Protein AF-A0A7S2J1A1-F1 (afdb_monomer_lite)

Structure (mmCIF, N/CA/C/O backbone):
data_AF-A0A7S2J1A1-F1
#
_entry.id   AF-A0A7S2J1A1-F1
#
loop_
_atom_site.group_PDB
_atom_site.id
_atom_site.type_symbol
_atom_site.label_atom_id
_atom_site.label_alt_id
_atom_site.label_comp_id
_atom_site.label_asym_id
_atom_site.label_entity_id
_atom_site.label_seq_id
_atom_site.pdbx_PDB_ins_code
_atom_site.Cartn_x
_atom_site.Cartn_y
_atom_site.Cartn_z
_atom_site.occupancy
_atom_site.B_iso_or_equiv
_atom_site.auth_seq_id
_atom_site.auth_comp_id
_atom_site.auth_asym_id
_atom_site.auth_atom_id
_atom_site.pdbx_PDB_model_num
ATOM 1 N N . PHE A 1 1 ? 12.441 9.274 11.471 1.00 50.34 1 PHE A N 1
ATOM 2 C CA . PHE A 1 1 ? 13.868 8.907 11.336 1.00 50.34 1 PHE A CA 1
ATOM 3 C C . PHE A 1 1 ? 14.159 7.961 10.163 1.00 50.34 1 PHE A C 1
ATOM 5 O O . PHE A 1 1 ? 15.242 8.060 9.610 1.00 50.34 1 PHE A O 1
ATOM 12 N N . GLY A 1 2 ? 13.227 7.098 9.727 1.00 68.19 2 GLY A N 1
ATOM 13 C CA . GLY A 1 2 ? 13.483 6.157 8.619 1.00 68.19 2 GLY A CA 1
ATOM 14 C C . GLY A 1 2 ? 13.685 6.794 7.234 1.00 68.19 2 GLY A C 1
ATOM 15 O O . GLY A 1 2 ? 14.598 6.401 6.520 1.00 68.19 2 GLY A O 1
ATOM 16 N N . PHE A 1 3 ? 12.893 7.811 6.869 1.00 75.00 3 PHE A N 1
ATOM 17 C CA . PHE A 1 3 ? 12.891 8.367 5.505 1.00 75.00 3 PHE A CA 1
ATOM 18 C C . PHE A 1 3 ? 14.236 8.987 5.084 1.00 75.00 3 PHE A C 1
ATOM 20 O O . PHE A 1 3 ? 14.755 8.650 4.027 1.00 75.00 3 PHE A O 1
ATOM 27 N N . LEU A 1 4 ? 14.851 9.826 5.930 1.00 82.56 4 LEU A N 1
ATOM 28 C CA . LEU A 1 4 ? 16.133 10.472 5.606 1.00 82.56 4 LEU A CA 1
ATOM 29 C C . LEU A 1 4 ? 17.314 9.493 5.497 1.00 82.56 4 LEU A C 1
ATOM 31 O O . LEU A 1 4 ? 18.283 9.811 4.818 1.00 82.56 4 LEU A O 1
ATOM 35 N N . GLY A 1 5 ? 17.257 8.338 6.169 1.00 79.88 5 GLY A N 1
ATOM 36 C CA . GLY A 1 5 ? 18.316 7.325 6.108 1.00 79.88 5 GLY A CA 1
ATOM 37 C C . GLY A 1 5 ? 18.132 6.338 4.957 1.00 79.88 5 GLY A C 1
ATOM 38 O O . GLY A 1 5 ? 19.095 5.977 4.287 1.00 79.88 5 GLY A O 1
ATOM 39 N N . LEU A 1 6 ? 16.887 5.932 4.693 1.00 79.88 6 LEU A N 1
ATOM 40 C CA . LEU A 1 6 ? 16.565 4.977 3.632 1.00 79.88 6 LEU A CA 1
ATOM 41 C C . LEU A 1 6 ? 16.615 5.607 2.243 1.00 79.88 6 LEU A C 1
ATOM 43 O O . LEU A 1 6 ? 16.994 4.932 1.297 1.00 79.88 6 LEU A O 1
ATOM 47 N N . PHE A 1 7 ? 16.288 6.893 2.110 1.00 82.44 7 PHE A N 1
ATOM 48 C CA . PHE A 1 7 ? 16.271 7.577 0.818 1.00 82.44 7 PHE A CA 1
ATOM 49 C C . PHE A 1 7 ? 17.643 7.627 0.107 1.00 82.44 7 PHE A C 1
ATOM 51 O O . PHE A 1 7 ? 17.723 7.204 -1.046 1.00 82.44 7 PHE A O 1
ATOM 58 N N . PRO A 1 8 ? 18.749 8.059 0.748 1.00 83.44 8 PRO A N 1
ATOM 59 C CA . PRO A 1 8 ? 20.068 8.022 0.113 1.00 83.44 8 PRO A CA 1
ATOM 60 C C . PRO A 1 8 ? 20.566 6.590 -0.136 1.00 83.44 8 PRO A C 1
ATOM 62 O O . PRO A 1 8 ? 21.218 6.348 -1.149 1.00 83.44 8 PRO A O 1
ATOM 65 N N . LEU A 1 9 ? 20.227 5.632 0.736 1.00 81.75 9 LEU A N 1
ATOM 66 C CA . LEU A 1 9 ? 20.563 4.217 0.543 1.00 81.75 9 LEU A CA 1
ATOM 67 C C . LEU A 1 9 ? 19.814 3.620 -0.662 1.00 81.75 9 LEU A C 1
ATOM 69 O O . LEU A 1 9 ? 20.406 2.896 -1.460 1.00 81.75 9 LEU A O 1
ATOM 73 N N . ALA A 1 10 ? 18.535 3.966 -0.821 1.00 80.44 10 ALA A N 1
ATOM 74 C CA . ALA A 1 10 ? 17.702 3.550 -1.944 1.00 80.44 10 ALA A CA 1
ATOM 75 C C . ALA A 1 10 ? 18.237 4.111 -3.265 1.00 80.44 10 ALA A C 1
ATOM 77 O O . ALA A 1 10 ? 18.390 3.361 -4.223 1.00 80.44 10 ALA A O 1
ATOM 78 N N . ILE A 1 11 ? 18.631 5.390 -3.304 1.00 82.88 11 ILE A N 1
ATOM 79 C CA . ILE A 1 11 ? 19.266 5.978 -4.493 1.00 82.88 11 ILE A CA 1
ATOM 80 C C . ILE A 1 11 ? 20.596 5.281 -4.799 1.00 82.88 11 ILE A C 1
ATOM 82 O O . ILE A 1 11 ? 20.847 4.933 -5.948 1.00 82.88 11 ILE A O 1
ATOM 86 N N . ALA A 1 12 ? 21.442 5.041 -3.795 1.00 84.88 12 ALA A N 1
ATOM 87 C CA . ALA A 1 12 ? 22.733 4.390 -4.009 1.00 84.88 12 ALA A CA 1
ATOM 88 C C . ALA A 1 12 ? 22.595 2.947 -4.530 1.00 84.88 12 ALA A C 1
ATOM 90 O O . ALA A 1 12 ? 23.400 2.518 -5.354 1.00 84.88 12 ALA A O 1
ATOM 91 N N . SER A 1 13 ? 21.578 2.213 -4.070 1.00 78.62 13 SER A N 1
ATOM 92 C CA . SER A 1 13 ? 21.387 0.801 -4.411 1.00 78.62 13 SER A CA 1
ATOM 93 C C . SER A 1 13 ? 20.580 0.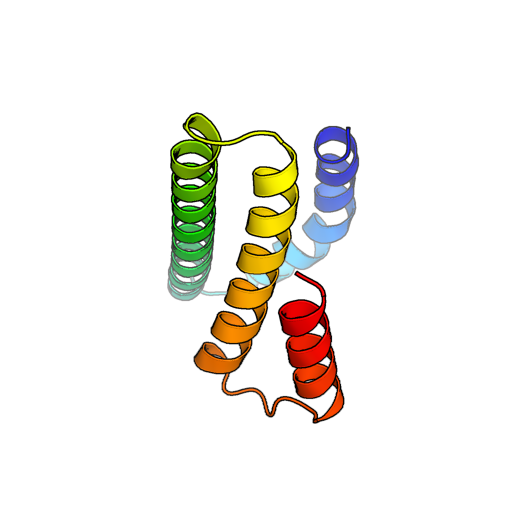598 -5.701 1.00 78.62 13 SER A C 1
ATOM 95 O O . SER A 1 13 ? 20.918 -0.255 -6.520 1.00 78.62 13 SER A O 1
ATOM 97 N N . GLU A 1 14 ? 19.539 1.404 -5.935 1.00 77.31 14 GLU A N 1
ATOM 98 C CA . GLU A 1 14 ? 18.620 1.215 -7.065 1.00 77.31 14 GLU A CA 1
ATOM 99 C C . GLU A 1 14 ? 18.947 2.066 -8.300 1.00 77.31 14 GLU A C 1
ATOM 101 O O . GLU A 1 14 ? 18.470 1.746 -9.388 1.00 77.31 14 GLU A O 1
ATOM 106 N N . ALA A 1 15 ? 19.813 3.087 -8.210 1.00 75.56 15 ALA A N 1
ATOM 107 C CA . ALA A 1 15 ? 20.147 3.930 -9.369 1.00 75.56 15 ALA A CA 1
ATOM 108 C C . ALA A 1 15 ? 20.822 3.166 -10.524 1.00 75.56 15 ALA A C 1
ATOM 110 O O . ALA A 1 15 ? 20.620 3.508 -11.691 1.00 75.56 15 ALA A O 1
ATOM 111 N N . GLY A 1 16 ? 21.614 2.131 -10.225 1.00 78.12 16 GLY A N 1
ATOM 112 C CA . GLY A 1 16 ? 22.268 1.297 -11.240 1.00 78.12 16 GLY A CA 1
ATOM 113 C C . GLY A 1 16 ? 21.266 0.485 -12.075 1.00 78.12 16 GLY A C 1
ATOM 114 O O . GLY A 1 16 ? 21.231 0.643 -13.299 1.00 78.12 16 GLY A O 1
ATOM 115 N N . PRO A 1 17 ? 20.426 -0.355 -11.439 1.00 76.19 17 PRO A N 1
ATOM 116 C CA . PRO A 1 17 ? 19.339 -1.062 -12.111 1.00 76.19 17 PRO A CA 1
ATOM 117 C C . PRO A 1 17 ? 18.369 -0.111 -12.820 1.00 76.19 17 PRO A C 1
ATOM 119 O O . PRO A 1 17 ? 18.052 -0.331 -13.987 1.00 76.19 17 PRO A O 1
ATOM 122 N N . LEU A 1 18 ? 17.954 0.978 -12.161 1.00 71.06 18 LEU A N 1
ATOM 123 C CA . LEU A 1 18 ? 16.959 1.922 -12.677 1.00 71.06 18 LEU A CA 1
ATOM 124 C C . LEU A 1 18 ? 17.401 2.590 -13.983 1.00 71.06 18 LEU A C 1
ATOM 126 O O . LEU A 1 18 ? 16.594 2.751 -14.896 1.00 71.06 18 LEU A O 1
ATOM 130 N N . ARG A 1 19 ? 18.690 2.922 -14.115 1.00 71.94 19 ARG A N 1
ATOM 131 C CA . ARG A 1 19 ? 19.238 3.502 -15.349 1.00 71.94 19 ARG A CA 1
ATOM 132 C C . ARG A 1 19 ? 19.199 2.525 -16.525 1.00 71.94 19 ARG A C 1
ATOM 134 O O . ARG A 1 19 ? 18.880 2.932 -17.636 1.00 71.94 19 ARG A O 1
ATOM 141 N N . ARG A 1 20 ? 19.438 1.236 -16.269 1.00 75.94 20 ARG A N 1
ATOM 142 C CA . ARG A 1 20 ? 19.281 0.171 -17.273 1.00 75.94 20 ARG A CA 1
ATOM 143 C C . ARG A 1 20 ? 17.818 -0.058 -17.650 1.00 75.94 20 ARG A C 1
ATOM 145 O O . ARG A 1 20 ? 17.536 -0.289 -18.820 1.00 75.94 20 ARG A O 1
ATOM 152 N N . TYR A 1 21 ? 16.895 0.031 -16.692 1.00 71.00 21 TYR A N 1
ATOM 153 C CA . TYR A 1 21 ? 15.460 -0.060 -16.975 1.00 71.00 21 TYR A CA 1
ATOM 154 C C . TYR A 1 21 ? 14.952 1.140 -17.785 1.00 71.00 21 TYR A C 1
ATOM 156 O O . TYR A 1 21 ? 14.166 0.938 -18.705 1.00 71.00 21 TYR A O 1
ATOM 164 N N . LEU A 1 22 ? 15.440 2.357 -17.517 1.00 71.62 22 LEU A N 1
ATOM 165 C CA . LEU A 1 22 ? 15.095 3.550 -18.301 1.00 71.62 22 LEU A CA 1
ATOM 166 C C . LEU A 1 22 ? 15.655 3.520 -19.733 1.00 71.62 22 LEU A C 1
ATOM 168 O O . LEU A 1 22 ? 14.998 4.011 -20.641 1.00 71.62 22 LEU A O 1
ATOM 172 N N . GLU A 1 23 ? 16.846 2.952 -19.952 1.00 75.50 23 GLU A N 1
ATOM 173 C CA . GLU A 1 23 ? 17.442 2.833 -21.296 1.00 75.50 23 GLU A CA 1
ATOM 174 C C . GLU A 1 23 ? 16.758 1.766 -22.168 1.00 75.50 23 GLU A C 1
ATOM 176 O O . GLU A 1 23 ? 16.796 1.861 -23.393 1.00 75.50 23 GLU A O 1
ATOM 181 N N . MET A 1 24 ? 16.125 0.758 -21.558 1.00 69.12 24 MET A N 1
ATOM 182 C CA . MET A 1 24 ? 15.470 -0.347 -22.271 1.00 69.12 24 MET A CA 1
ATOM 183 C C . MET A 1 24 ? 13.962 -0.149 -22.502 1.00 69.12 24 MET A C 1
ATOM 185 O O . MET A 1 24 ? 13.363 -0.956 -23.212 1.00 69.12 24 MET A O 1
ATOM 189 N N . ARG A 1 25 ? 13.326 0.879 -21.920 1.00 69.38 25 ARG A N 1
ATOM 190 C CA . ARG A 1 25 ? 11.858 1.032 -21.926 1.00 69.38 25 ARG A CA 1
ATOM 191 C C . ARG A 1 25 ? 11.395 2.269 -22.704 1.00 69.38 25 ARG A C 1
ATOM 193 O O . ARG A 1 25 ? 11.927 3.360 -22.530 1.00 69.38 25 ARG A O 1
ATOM 200 N N . SER A 1 26 ? 10.375 2.096 -23.546 1.00 69.88 26 SER A N 1
ATOM 201 C CA . SER A 1 26 ? 9.702 3.177 -24.280 1.00 69.88 26 SER A CA 1
ATOM 202 C C . SER A 1 26 ? 8.879 4.072 -23.341 1.00 69.88 26 SER A C 1
ATOM 204 O O . SER A 1 26 ? 8.361 3.605 -22.327 1.00 69.88 26 SER A O 1
ATOM 206 N N . GLY A 1 27 ? 8.750 5.360 -23.682 1.00 71.06 27 GLY A N 1
ATOM 207 C CA . GLY A 1 27 ? 8.150 6.384 -22.813 1.00 71.06 27 GLY A CA 1
ATOM 208 C C . GLY A 1 27 ? 6.715 6.104 -22.346 1.00 71.06 27 GLY A C 1
ATOM 209 O O . GLY A 1 27 ? 6.373 6.493 -21.232 1.00 71.06 27 GLY A O 1
ATOM 210 N N . ASP A 1 28 ? 5.904 5.394 -23.135 1.00 74.62 28 ASP A N 1
ATOM 211 C CA . ASP A 1 28 ? 4.504 5.094 -22.801 1.00 74.62 28 ASP A CA 1
ATOM 212 C C . ASP A 1 28 ? 4.345 4.237 -21.535 1.00 74.62 28 ASP A C 1
ATOM 214 O O . ASP A 1 28 ? 3.514 4.538 -20.679 1.00 74.62 28 ASP A O 1
ATOM 218 N N . GLU A 1 29 ? 5.191 3.224 -21.333 1.00 74.31 29 GLU A N 1
ATOM 219 C CA . GLU A 1 29 ? 5.081 2.360 -20.147 1.00 74.31 29 GLU A CA 1
ATOM 220 C C . GLU A 1 29 ? 5.588 3.045 -18.873 1.00 74.31 29 GLU A C 1
ATOM 222 O O . GLU A 1 29 ? 5.147 2.723 -17.770 1.00 74.31 29 GLU A O 1
ATOM 227 N N . LEU A 1 30 ? 6.471 4.041 -19.004 1.00 77.19 30 LEU A N 1
ATOM 228 C CA . LEU A 1 30 ? 6.900 4.858 -17.869 1.00 77.19 30 LEU A CA 1
ATOM 229 C C . LEU A 1 30 ? 5.754 5.746 -17.363 1.00 77.19 30 LEU A C 1
ATOM 231 O O . LEU A 1 30 ? 5.607 5.944 -16.155 1.00 77.19 30 LEU A O 1
ATOM 235 N N . VAL A 1 31 ? 4.930 6.257 -18.284 1.00 81.38 31 VAL A N 1
ATOM 236 C CA . VAL A 1 31 ? 3.732 7.040 -17.955 1.00 81.38 31 VAL A CA 1
ATOM 237 C C . VAL A 1 31 ? 2.690 6.159 -17.273 1.00 81.38 31 VAL A C 1
ATOM 239 O O . VAL A 1 31 ? 2.101 6.582 -16.280 1.00 81.38 31 VA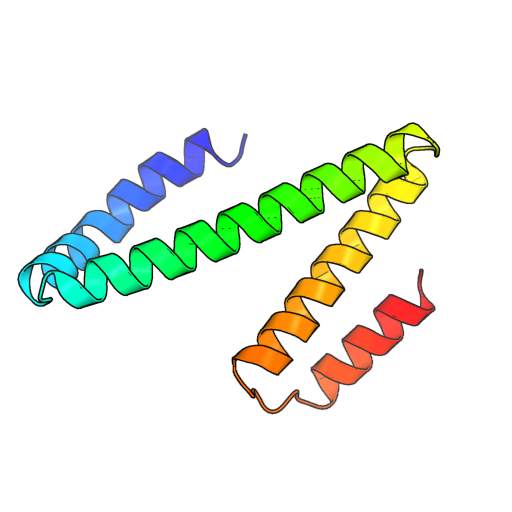L A O 1
ATOM 242 N N . GLU A 1 32 ? 2.502 4.926 -17.745 1.00 81.31 32 GLU A N 1
ATOM 243 C CA . GLU A 1 32 ? 1.565 3.977 -17.140 1.00 81.31 32 GLU A CA 1
ATOM 244 C C . GLU A 1 32 ? 1.963 3.612 -15.700 1.00 81.31 32 GLU A C 1
ATOM 246 O O . GLU A 1 32 ? 1.159 3.760 -14.776 1.00 81.31 32 GLU A O 1
ATOM 251 N N . VAL A 1 33 ? 3.229 3.238 -15.477 1.00 82.06 33 VAL A N 1
ATOM 252 C CA . VAL A 1 33 ? 3.745 2.934 -14.130 1.00 82.06 33 VAL A CA 1
ATOM 253 C C . VAL A 1 33 ? 3.680 4.167 -13.228 1.00 82.06 33 VAL A C 1
ATOM 255 O O . VAL A 1 33 ? 3.249 4.071 -12.078 1.00 82.06 33 VAL A O 1
ATOM 258 N N . GLY A 1 34 ? 4.045 5.344 -13.743 1.00 84.12 34 GLY A N 1
ATOM 259 C CA . GLY A 1 34 ? 3.929 6.602 -13.007 1.00 84.12 34 GLY A CA 1
ATOM 260 C C . GLY A 1 34 ? 2.487 6.909 -12.592 1.00 84.12 34 GLY A C 1
ATOM 261 O O . GLY A 1 34 ? 2.244 7.302 -11.451 1.00 84.12 34 GLY A O 1
ATOM 262 N N . CYS A 1 35 ? 1.520 6.674 -13.481 1.00 83.31 35 CYS A N 1
ATOM 263 C CA . CYS A 1 35 ? 0.098 6.868 -13.208 1.00 83.31 35 CYS A CA 1
ATOM 264 C C . CYS A 1 35 ? -0.409 5.917 -12.114 1.00 83.31 35 CYS A C 1
ATOM 266 O O . CYS A 1 35 ? -1.068 6.363 -11.176 1.00 83.31 35 CYS A O 1
ATOM 268 N N . LEU A 1 36 ? -0.043 4.632 -12.176 1.00 80.44 36 LEU A N 1
ATOM 269 C CA . LEU A 1 36 ? -0.396 3.642 -11.152 1.00 80.44 36 LEU A CA 1
ATOM 270 C C . LEU A 1 36 ? 0.184 4.001 -9.779 1.00 80.44 36 LEU A C 1
ATOM 272 O O . LEU A 1 36 ? -0.522 3.923 -8.772 1.00 80.44 36 LEU A O 1
ATOM 276 N N . VAL A 1 37 ? 1.442 4.449 -9.730 1.00 84.62 37 VAL A N 1
ATOM 277 C CA . VAL A 1 37 ? 2.087 4.889 -8.484 1.00 84.62 37 VAL A CA 1
ATOM 278 C C . VAL A 1 37 ? 1.389 6.123 -7.911 1.00 84.62 37 VAL A C 1
ATOM 280 O O . VAL A 1 37 ? 1.116 6.165 -6.712 1.00 84.62 37 VAL A O 1
ATOM 283 N N . LEU A 1 38 ? 1.056 7.112 -8.745 1.00 84.81 38 LEU A N 1
ATOM 284 C CA . LEU A 1 38 ? 0.335 8.311 -8.310 1.00 84.81 38 LEU A CA 1
ATOM 285 C C . LEU A 1 38 ? -1.087 7.992 -7.834 1.00 84.81 38 LEU A C 1
ATOM 287 O O . LEU A 1 38 ? -1.526 8.550 -6.830 1.00 84.81 38 LEU A O 1
ATOM 291 N N . LEU A 1 39 ? -1.786 7.071 -8.501 1.00 84.19 39 LEU A N 1
ATOM 292 C CA . LEU A 1 39 ? -3.095 6.580 -8.069 1.00 84.19 39 LEU A CA 1
ATOM 293 C C . LEU A 1 39 ? -3.011 5.875 -6.715 1.00 84.19 39 LEU A C 1
ATOM 295 O O . LEU A 1 39 ? -3.792 6.188 -5.816 1.00 84.19 39 LEU A O 1
ATOM 299 N N . GLY A 1 40 ? -2.043 4.973 -6.539 1.00 81.75 40 GLY A N 1
ATOM 300 C CA . GLY A 1 40 ? -1.804 4.295 -5.265 1.00 81.75 40 GLY A CA 1
ATOM 301 C C . GLY A 1 40 ? -1.443 5.271 -4.143 1.00 81.75 40 GLY A C 1
ATOM 302 O O . GLY A 1 40 ? -1.981 5.178 -3.039 1.00 81.75 40 GLY A O 1
ATOM 303 N N . ALA A 1 41 ? -0.596 6.262 -4.432 1.00 80.50 41 ALA A N 1
ATOM 304 C CA . ALA A 1 41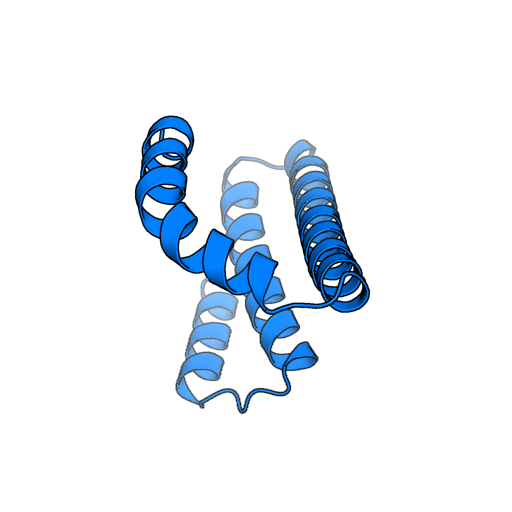 ? -0.232 7.317 -3.490 1.00 80.50 41 ALA A CA 1
ATOM 305 C C . ALA A 1 41 ? -1.436 8.199 -3.119 1.00 80.50 41 ALA A C 1
ATOM 307 O O . ALA A 1 41 ? -1.627 8.509 -1.943 1.00 80.50 41 ALA A O 1
ATOM 308 N N . GLY A 1 42 ? -2.273 8.562 -4.095 1.00 83.50 42 GLY A N 1
ATOM 309 C CA . GLY A 1 42 ? -3.501 9.324 -3.881 1.00 83.50 42 GLY A CA 1
ATOM 310 C C . GLY A 1 42 ? -4.500 8.570 -3.007 1.00 83.50 42 GLY A C 1
ATOM 311 O O . GLY A 1 42 ? -4.978 9.117 -2.017 1.00 83.50 42 GLY A O 1
ATOM 312 N N . LEU A 1 43 ? -4.743 7.290 -3.306 1.00 79.88 43 LEU A N 1
ATOM 313 C CA . LEU A 1 43 ? -5.592 6.419 -2.489 1.00 79.88 43 LEU A CA 1
ATOM 314 C C . LEU A 1 43 ? -5.057 6.293 -1.061 1.00 79.88 43 LEU A C 1
ATOM 316 O O . LEU A 1 43 ? -5.813 6.484 -0.110 1.00 79.88 43 LEU A O 1
ATOM 320 N N . GLY A 1 44 ? -3.755 6.044 -0.899 1.00 77.06 44 GLY A N 1
ATOM 321 C CA . GLY A 1 44 ? -3.114 5.980 0.414 1.00 77.06 44 GLY A CA 1
ATOM 322 C C . GLY A 1 44 ? -3.233 7.289 1.199 1.00 77.06 44 GLY A C 1
ATOM 323 O O . GLY A 1 44 ? -3.480 7.263 2.404 1.00 77.06 44 GLY A O 1
ATOM 324 N N . PHE A 1 45 ? -3.117 8.433 0.521 1.00 77.25 45 PHE A N 1
ATOM 325 C CA . PHE A 1 45 ? -3.272 9.759 1.116 1.00 77.25 45 PHE A CA 1
ATOM 326 C C . PHE A 1 45 ? -4.715 10.038 1.545 1.00 77.25 45 PHE A C 1
ATOM 328 O O . PHE A 1 45 ? -4.942 10.491 2.666 1.00 77.25 45 PHE A O 1
ATOM 335 N N . THR A 1 46 ? -5.703 9.728 0.702 1.00 76.44 46 THR A N 1
ATOM 336 C CA . THR A 1 46 ? -7.123 9.872 1.051 1.00 76.44 46 THR A CA 1
ATOM 337 C C . THR A 1 46 ? -7.492 8.987 2.235 1.00 76.44 46 THR A C 1
ATOM 339 O O . THR A 1 46 ? -8.163 9.456 3.148 1.00 76.44 46 THR A O 1
ATOM 342 N N . LEU A 1 47 ? -6.993 7.750 2.272 1.00 76.94 47 LEU A N 1
ATOM 343 C CA . LEU A 1 47 ? -7.212 6.828 3.386 1.00 76.94 47 LEU A CA 1
ATOM 344 C C . LEU A 1 47 ? -6.622 7.392 4.693 1.00 76.94 47 LEU A C 1
ATOM 346 O O . LEU A 1 47 ? -7.287 7.371 5.727 1.00 76.94 47 LEU A O 1
ATOM 350 N N . LEU A 1 48 ? -5.434 8.006 4.627 1.00 71.81 48 LEU A N 1
ATOM 351 C CA . LEU A 1 48 ? -4.819 8.709 5.757 1.00 71.81 48 LEU A CA 1
ATOM 352 C C . LEU A 1 48 ? -5.656 9.919 6.217 1.00 71.81 48 LEU A C 1
ATOM 354 O O . LEU A 1 48 ? -5.816 10.151 7.412 1.00 71.81 48 LEU A O 1
ATOM 358 N N . LEU A 1 49 ? -6.219 10.694 5.285 1.00 76.50 49 LEU A N 1
ATOM 359 C CA . LEU A 1 4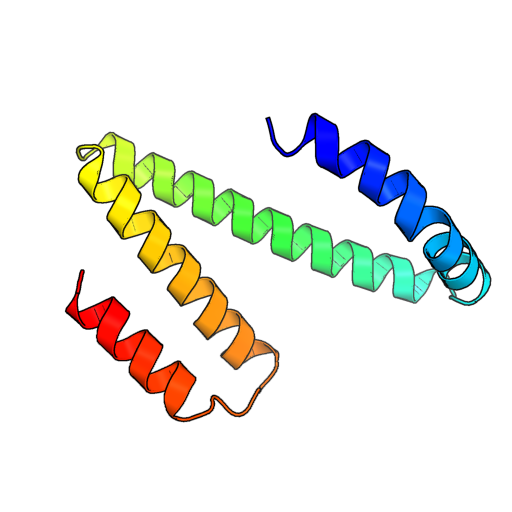9 ? -7.102 11.816 5.619 1.00 76.50 49 LEU A CA 1
ATOM 360 C C . LEU A 1 49 ? -8.405 11.343 6.273 1.00 76.50 49 LEU A C 1
ATOM 362 O O . LEU A 1 49 ? -8.877 11.983 7.213 1.00 76.50 49 LEU A O 1
ATOM 366 N N . THR A 1 50 ? -8.979 10.232 5.807 1.00 74.94 50 THR A N 1
ATOM 367 C CA . THR A 1 50 ? -10.162 9.611 6.415 1.00 74.94 50 THR A CA 1
ATOM 368 C C . THR A 1 50 ? -9.859 9.122 7.830 1.00 74.94 50 THR A C 1
ATOM 370 O O . THR A 1 50 ? -10.642 9.391 8.739 1.00 74.94 50 THR A O 1
ATOM 373 N N . GLU A 1 51 ? -8.703 8.490 8.040 1.00 69.81 51 GLU A N 1
ATOM 374 C CA . GLU A 1 51 ? -8.218 8.066 9.357 1.00 69.81 51 GLU A CA 1
ATOM 375 C C . GLU A 1 51 ? -8.109 9.261 10.316 1.00 69.81 51 GLU A C 1
ATOM 377 O O . GLU A 1 51 ? -8.708 9.258 11.390 1.00 69.81 51 GLU A O 1
ATOM 382 N N . LEU A 1 52 ? -7.453 10.345 9.890 1.00 69.56 52 LEU A N 1
ATOM 383 C CA . LEU A 1 52 ? -7.318 11.562 10.694 1.00 69.56 52 LEU A CA 1
ATOM 384 C C . LEU A 1 52 ? -8.670 12.226 10.992 1.00 69.56 52 LEU A C 1
ATOM 386 O O . LEU A 1 52 ? -8.868 12.749 12.088 1.00 69.56 52 LEU A O 1
ATOM 390 N N . LYS A 1 53 ? -9.616 12.198 10.046 1.00 68.50 53 LYS A N 1
ATOM 391 C CA . LYS A 1 53 ? -10.966 12.753 10.230 1.00 68.50 53 LYS A CA 1
ATOM 392 C C . LYS A 1 53 ? -11.809 11.954 11.223 1.00 68.50 53 LYS A C 1
ATOM 394 O O . LYS A 1 53 ? -12.533 12.569 12.000 1.00 68.50 53 LYS A O 1
ATOM 399 N N . VAL A 1 54 ? -11.704 10.626 11.224 1.00 65.44 54 VAL A N 1
ATOM 400 C CA . VAL A 1 54 ? -12.390 9.752 12.194 1.00 65.44 54 VAL A CA 1
ATOM 401 C C . VAL A 1 54 ? -11.750 9.871 13.584 1.00 65.44 54 VAL A C 1
ATOM 403 O O . VAL A 1 54 ? -12.459 9.958 14.584 1.00 65.44 54 VAL A O 1
ATOM 406 N N . VAL A 1 55 ? -10.419 9.974 13.653 1.00 62.47 55 VAL A N 1
ATOM 407 C CA . VAL A 1 55 ? -9.652 10.113 14.905 1.00 62.47 55 VAL A CA 1
ATOM 408 C C . VAL A 1 55 ? -9.861 11.467 15.590 1.00 62.47 55 VAL A C 1
ATOM 410 O O . VAL A 1 55 ? -9.795 11.548 16.813 1.00 62.47 55 VAL A O 1
ATOM 413 N N . GLN A 1 56 ? -10.202 12.537 14.863 1.00 58.81 56 GLN A N 1
ATOM 414 C CA . GLN A 1 56 ? -10.557 13.824 15.490 1.00 58.81 56 GLN A CA 1
ATOM 415 C C . GLN A 1 56 ? -11.753 13.724 16.460 1.00 58.81 56 GLN A C 1
ATOM 417 O O . GLN A 1 56 ? -11.965 14.639 17.253 1.00 58.81 56 GLN A O 1
ATOM 422 N N . LEU A 1 57 ? -12.513 12.623 16.419 1.00 60.53 57 LEU A N 1
ATOM 423 C CA . LEU A 1 57 ? -13.675 12.366 17.269 1.00 60.53 57 LEU A CA 1
ATOM 424 C C . LEU A 1 57 ? -13.436 11.286 18.351 1.00 60.53 57 LEU A C 1
ATOM 426 O O . LEU A 1 57 ? -14.301 11.126 19.210 1.00 60.53 57 LEU A O 1
ATOM 430 N N . ALA A 1 58 ? -12.296 10.570 18.376 1.00 62.16 58 ALA A N 1
ATOM 431 C CA . ALA A 1 58 ? -12.038 9.494 19.346 1.00 62.16 58 ALA A CA 1
ATOM 432 C C . ALA A 1 58 ? -10.541 9.300 19.708 1.00 62.16 58 ALA A C 1
ATOM 434 O O . ALA A 1 58 ? -9.648 9.477 18.891 1.00 62.16 58 ALA A O 1
ATOM 435 N N . SER A 1 59 ? -10.268 8.922 20.966 1.00 59.06 59 SER A N 1
ATOM 436 C CA . SER A 1 59 ? -8.933 8.759 21.591 1.00 59.06 59 SER A CA 1
ATOM 437 C C . SER A 1 59 ? -7.946 7.864 20.807 1.00 59.06 59 SER A C 1
ATOM 439 O O . SER A 1 59 ? -8.361 7.025 20.011 1.00 59.06 59 SER A O 1
ATOM 441 N N . GLY A 1 60 ? -6.636 7.969 21.090 1.00 64.06 60 GLY A N 1
ATOM 442 C CA . GLY A 1 60 ? -5.526 7.294 20.385 1.00 64.06 60 GLY A CA 1
ATOM 443 C C . GLY A 1 60 ? -5.586 5.760 20.280 1.00 64.06 60 GLY A C 1
ATOM 444 O O . GLY A 1 60 ? -4.905 5.186 19.435 1.00 64.06 60 GLY A O 1
ATOM 445 N N . LEU A 1 61 ? -6.445 5.089 21.055 1.00 62.19 61 LEU A N 1
ATOM 446 C CA . LEU A 1 61 ? -6.770 3.667 20.866 1.00 62.19 61 LEU A CA 1
ATOM 447 C C . LEU A 1 61 ? -7.453 3.405 19.511 1.00 62.19 61 LEU A C 1
ATOM 449 O O . LEU A 1 61 ? -7.190 2.393 18.869 1.00 62.19 61 LEU A O 1
ATOM 453 N N . THR A 1 62 ? -8.268 4.347 19.030 1.00 69.56 62 THR A N 1
ATOM 454 C CA . THR A 1 62 ? -8.929 4.242 17.720 1.00 69.56 62 THR A CA 1
ATOM 455 C C . THR A 1 62 ? -7.962 4.416 16.556 1.00 69.56 62 THR A C 1
ATOM 457 O O . THR A 1 62 ? -8.145 3.772 15.531 1.00 69.56 62 THR A O 1
ATOM 460 N N . LEU A 1 63 ? -6.893 5.201 16.731 1.00 67.56 63 LEU A N 1
ATOM 461 C CA . LEU A 1 63 ? -5.832 5.347 15.731 1.00 67.56 63 LEU A CA 1
ATOM 462 C C . LEU A 1 63 ? -5.077 4.023 15.527 1.00 67.56 63 LEU A C 1
ATOM 464 O O . LEU A 1 63 ? -4.795 3.644 14.395 1.00 67.56 63 LEU A O 1
ATOM 468 N N . SER A 1 64 ? -4.832 3.269 16.605 1.00 71.62 64 SER A N 1
ATOM 469 C CA . SER A 1 64 ? -4.230 1.933 16.500 1.00 71.62 64 SER A CA 1
ATOM 470 C C . SER A 1 64 ? -5.150 0.938 15.788 1.00 71.62 64 SER A C 1
ATOM 472 O O . SER A 1 64 ? -4.687 0.178 14.944 1.00 71.62 64 SER A O 1
ATOM 474 N N . VAL A 1 65 ? -6.451 0.947 16.098 1.00 73.25 65 VAL A N 1
ATOM 475 C CA . VAL A 1 65 ? -7.435 0.054 15.461 1.00 73.25 65 VAL A CA 1
ATOM 476 C C . VAL A 1 65 ? -7.639 0.406 13.981 1.00 73.25 65 VAL A C 1
ATOM 478 O O . VAL A 1 65 ? -7.648 -0.482 13.129 1.00 73.25 65 VAL A O 1
ATOM 481 N N . ALA A 1 66 ? -7.738 1.697 13.654 1.00 71.94 66 ALA A N 1
ATOM 482 C CA . ALA A 1 66 ? -7.878 2.173 12.281 1.00 71.94 66 ALA A CA 1
ATOM 483 C C . ALA A 1 66 ? -6.648 1.837 11.422 1.00 71.94 66 ALA A C 1
ATOM 485 O O . ALA A 1 66 ? -6.805 1.434 10.269 1.00 71.94 66 ALA A O 1
ATOM 486 N N . GLY A 1 67 ? -5.441 1.920 11.994 1.00 72.69 67 GLY A N 1
ATOM 487 C CA . GLY A 1 67 ? -4.205 1.522 11.320 1.00 72.69 67 GLY A CA 1
ATOM 488 C C . GLY A 1 67 ? -4.198 0.044 10.912 1.00 72.69 67 GLY A C 1
ATOM 489 O O . GLY A 1 67 ? -3.898 -0.271 9.760 1.00 72.69 67 GLY A O 1
ATOM 490 N N . ILE A 1 68 ? -4.616 -0.857 11.809 1.00 76.88 68 ILE A N 1
ATOM 491 C CA . ILE A 1 68 ? -4.694 -2.298 11.509 1.00 76.88 68 ILE A CA 1
ATOM 492 C C . ILE A 1 68 ? -5.783 -2.575 10.458 1.00 76.88 68 ILE A C 1
ATOM 494 O O . ILE A 1 68 ? -5.572 -3.347 9.522 1.00 76.88 68 ILE A O 1
ATOM 498 N N . PHE A 1 69 ? -6.934 -1.902 10.552 1.00 70.19 69 PHE A N 1
ATOM 499 C CA . PHE A 1 69 ? -8.007 -2.022 9.560 1.00 70.19 69 PHE A CA 1
ATOM 500 C C . PHE A 1 69 ? -7.576 -1.546 8.161 1.00 70.19 69 PHE A C 1
ATOM 502 O O . PHE A 1 69 ? -7.905 -2.171 7.152 1.00 70.19 69 PHE A O 1
ATOM 509 N N . LYS A 1 70 ? -6.788 -0.470 8.078 1.00 74.31 70 LYS A N 1
ATOM 510 C CA . LYS A 1 70 ? -6.200 0.016 6.822 1.00 74.31 70 LYS A CA 1
ATOM 511 C C . LYS A 1 70 ? -5.247 -1.008 6.208 1.00 74.31 70 LYS A C 1
ATOM 513 O O . LYS A 1 70 ? -5.302 -1.247 4.998 1.00 74.31 70 LYS A O 1
ATOM 518 N N . GLU A 1 71 ? -4.337 -1.566 7.001 1.00 77.62 71 GLU A N 1
ATOM 519 C CA . GLU A 1 71 ? -3.395 -2.579 6.512 1.00 77.62 71 GLU A CA 1
ATOM 520 C C . GLU A 1 71 ? -4.160 -3.792 5.974 1.00 77.62 71 GLU A C 1
ATOM 522 O O . GLU A 1 71 ? -3.869 -4.279 4.883 1.00 77.62 71 GLU A O 1
ATOM 527 N N . MET A 1 72 ? -5.238 -4.181 6.656 1.00 78.88 72 MET A N 1
ATOM 528 C CA . MET A 1 72 ? -6.141 -5.234 6.213 1.00 78.88 72 MET A CA 1
ATOM 529 C C . MET A 1 72 ? -6.831 -4.924 4.876 1.00 78.88 72 MET A C 1
ATOM 531 O O . MET A 1 72 ? -6.815 -5.756 3.968 1.00 78.88 72 MET A O 1
ATOM 535 N N . LEU A 1 73 ? -7.397 -3.723 4.719 1.00 74.19 73 LEU A N 1
ATOM 536 C CA . LEU A 1 73 ? -7.986 -3.281 3.451 1.00 74.19 73 LEU A CA 1
ATOM 537 C C . LEU A 1 73 ? -6.963 -3.287 2.318 1.00 74.19 73 LEU A C 1
ATOM 539 O O . LEU A 1 73 ? -7.303 -3.649 1.197 1.00 74.19 73 LEU A O 1
ATOM 543 N N . THR A 1 74 ? -5.714 -2.928 2.608 1.00 79.38 74 THR A N 1
ATOM 544 C CA . THR A 1 74 ? -4.628 -2.948 1.622 1.00 79.38 74 THR A CA 1
ATOM 545 C C . THR A 1 74 ? -4.322 -4.380 1.176 1.00 79.38 74 THR A C 1
ATOM 547 O O . THR A 1 74 ? -4.182 -4.628 -0.019 1.00 79.38 74 THR A O 1
ATOM 550 N N . VAL A 1 75 ? -4.297 -5.343 2.104 1.00 81.69 75 VAL A N 1
ATOM 551 C CA . VAL A 1 75 ? -4.117 -6.772 1.788 1.00 81.69 75 VAL A CA 1
ATOM 552 C C . VAL A 1 75 ? -5.279 -7.309 0.948 1.00 81.69 75 VAL A C 1
ATOM 554 O O . VAL A 1 75 ? -5.046 -7.984 -0.054 1.00 81.69 75 VAL A O 1
ATOM 557 N N . ILE A 1 76 ? -6.523 -6.978 1.307 1.00 77.62 76 ILE A N 1
ATOM 558 C CA . ILE A 1 76 ? -7.720 -7.405 0.563 1.00 77.62 76 ILE A CA 1
ATOM 559 C C . ILE A 1 76 ? -7.751 -6.770 -0.830 1.00 77.62 76 ILE A C 1
ATOM 561 O O . ILE A 1 76 ? -8.010 -7.462 -1.810 1.00 77.62 76 ILE A O 1
ATOM 565 N N . ALA A 1 77 ? -7.464 -5.471 -0.935 1.00 76.50 77 ALA A N 1
ATOM 566 C CA . ALA A 1 77 ? -7.412 -4.758 -2.207 1.00 76.50 77 ALA A CA 1
ATOM 567 C C . ALA A 1 77 ? -6.313 -5.322 -3.113 1.00 76.50 77 ALA A C 1
ATOM 569 O O . ALA A 1 77 ? -6.556 -5.539 -4.295 1.00 76.50 77 ALA A O 1
ATOM 570 N N . SER A 1 78 ? -5.139 -5.630 -2.555 1.00 78.94 78 SER A N 1
ATOM 571 C CA . SER A 1 78 ? -4.060 -6.289 -3.291 1.00 78.94 78 SER A CA 1
ATOM 572 C C . SER A 1 78 ? -4.510 -7.655 -3.813 1.00 78.94 78 SER A C 1
ATOM 574 O O . SER A 1 78 ? -4.403 -7.917 -5.005 1.00 78.94 78 SER A O 1
ATOM 576 N N . ALA A 1 79 ? -5.117 -8.491 -2.965 1.00 79.56 79 ALA A N 1
ATOM 577 C CA . ALA A 1 79 ? -5.630 -9.797 -3.378 1.00 79.56 79 ALA A CA 1
ATOM 578 C C . ALA A 1 79 ? -6.736 -9.704 -4.446 1.00 79.56 79 ALA A C 1
ATOM 580 O O . ALA A 1 79 ? -6.768 -10.509 -5.373 1.00 79.56 79 ALA A O 1
ATOM 581 N N . ALA A 1 80 ? -7.622 -8.709 -4.345 1.00 75.12 80 ALA A N 1
ATOM 582 C CA . ALA A 1 80 ? -8.705 -8.493 -5.300 1.00 75.12 80 ALA A CA 1
ATOM 583 C C . ALA A 1 80 ? -8.213 -7.962 -6.657 1.00 75.12 80 ALA A C 1
ATOM 585 O O . ALA A 1 80 ? -8.751 -8.356 -7.689 1.00 75.12 80 ALA A O 1
ATOM 586 N N . ILE A 1 81 ? -7.207 -7.079 -6.666 1.00 73.44 81 ILE A N 1
ATOM 587 C CA . ILE A 1 81 ? -6.672 -6.454 -7.887 1.00 73.44 81 ILE A CA 1
ATOM 588 C C . ILE A 1 81 ? -5.687 -7.385 -8.605 1.00 73.44 81 ILE A C 1
ATOM 590 O O . ILE A 1 81 ? -5.743 -7.490 -9.827 1.00 73.44 81 ILE A O 1
ATOM 594 N N . LEU A 1 82 ? -4.801 -8.072 -7.872 1.00 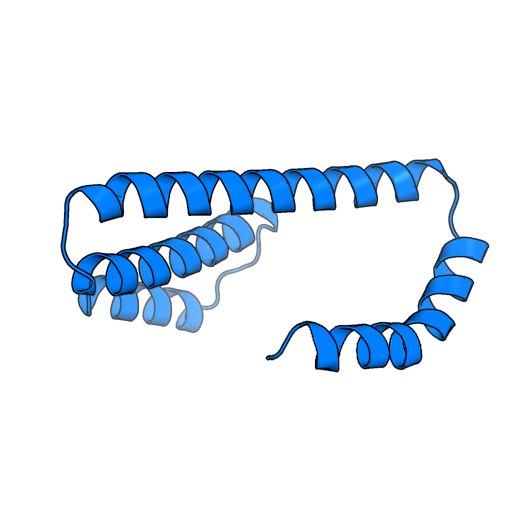68.44 82 LEU A N 1
ATOM 595 C CA . LEU A 1 82 ? -3.836 -9.013 -8.459 1.00 68.44 82 LEU A CA 1
ATOM 596 C C . LEU A 1 82 ? -4.447 -10.388 -8.767 1.00 68.44 82 LEU A C 1
ATOM 598 O O . LEU A 1 82 ? -3.835 -11.166 -9.493 1.00 68.44 82 LEU A O 1
ATOM 602 N N . GLY A 1 83 ? -5.638 -10.698 -8.239 1.00 66.56 83 GLY A N 1
ATOM 603 C CA . GLY A 1 83 ? -6.270 -12.009 -8.411 1.00 66.56 83 GLY A CA 1
ATOM 604 C C . GLY A 1 83 ? -5.476 -13.149 -7.766 1.00 66.56 83 GLY A C 1
ATOM 605 O O . GLY A 1 83 ? -5.622 -14.306 -8.160 1.00 66.56 83 GLY A O 1
ATOM 606 N N . ASP A 1 84 ? -4.617 -12.821 -6.800 1.00 65.31 84 ASP A N 1
ATOM 607 C CA . ASP A 1 84 ? -3.732 -13.781 -6.155 1.00 65.31 84 ASP A CA 1
ATOM 608 C C . ASP A 1 84 ? -4.546 -14.821 -5.379 1.00 65.31 84 ASP A C 1
ATOM 610 O O . ASP A 1 84 ? -5.469 -14.496 -4.622 1.00 65.31 84 ASP A O 1
ATOM 614 N N . THR A 1 85 ? -4.186 -16.099 -5.527 1.00 66.00 85 THR A N 1
ATOM 615 C CA . THR A 1 85 ? -4.779 -17.175 -4.730 1.00 66.00 85 THR A CA 1
ATOM 616 C C . THR A 1 85 ? -4.338 -17.013 -3.281 1.00 66.00 85 THR A C 1
ATOM 618 O O . THR A 1 85 ? -3.254 -17.455 -2.894 1.00 66.00 85 THR A O 1
ATOM 621 N N . LEU A 1 86 ? -5.182 -16.361 -2.480 1.00 67.44 86 LEU A N 1
ATOM 622 C CA . LEU A 1 86 ? -5.003 -16.219 -1.041 1.00 67.44 86 LEU A CA 1
ATOM 623 C C . LEU A 1 86 ? -4.803 -17.604 -0.423 1.00 67.44 86 LEU A C 1
ATOM 625 O O . LEU A 1 86 ? -5.729 -18.415 -0.354 1.00 67.44 86 LEU A O 1
ATOM 629 N N . THR A 1 87 ? -3.580 -17.881 0.029 1.00 77.62 87 THR A N 1
ATOM 630 C CA . THR A 1 87 ? -3.299 -19.110 0.766 1.00 77.62 87 THR A CA 1
ATOM 631 C C . THR A 1 87 ? -4.174 -19.150 2.022 1.00 77.62 87 THR A C 1
ATOM 633 O O . THR A 1 87 ? -4.437 -18.103 2.626 1.00 77.62 87 THR A O 1
ATOM 636 N N . PRO A 1 88 ? -4.618 -20.341 2.462 1.00 72.00 88 PRO A N 1
ATOM 637 C CA . PRO A 1 88 ? -5.490 -20.468 3.630 1.00 72.00 88 PRO A CA 1
ATOM 638 C C . PRO A 1 88 ? -4.884 -19.816 4.879 1.00 72.00 88 PRO A C 1
ATOM 640 O O . PRO A 1 88 ? -5.619 -19.301 5.713 1.00 72.00 88 PRO A O 1
ATOM 643 N N . LEU A 1 89 ? -3.550 -19.751 4.957 1.00 76.12 89 LEU A N 1
ATOM 644 C CA . LEU A 1 89 ? -2.808 -19.107 6.036 1.00 76.12 89 LEU A CA 1
ATOM 645 C C . LEU A 1 89 ? -3.003 -17.579 6.071 1.00 76.12 89 LEU A C 1
ATOM 647 O O . LEU A 1 89 ? -3.173 -17.012 7.150 1.00 76.12 89 LEU A O 1
ATOM 651 N N . ASN A 1 90 ? -3.050 -16.923 4.904 1.00 77.56 90 ASN A N 1
ATOM 652 C CA . ASN A 1 90 ? -3.309 -15.485 4.806 1.00 77.56 90 ASN A CA 1
ATOM 653 C C . ASN A 1 90 ? -4.757 -15.162 5.209 1.00 77.56 90 ASN A C 1
ATOM 655 O O . ASN A 1 90 ? -5.009 -14.200 5.927 1.00 77.56 90 ASN A O 1
ATOM 659 N N . VAL A 1 91 ? -5.704 -16.028 4.827 1.00 79.88 91 VAL A N 1
ATOM 660 C CA . VAL A 1 91 ? -7.125 -15.899 5.197 1.00 79.88 91 VAL A CA 1
ATOM 661 C C . VAL A 1 91 ? -7.336 -16.096 6.698 1.00 79.88 91 VAL A C 1
ATOM 663 O O . VAL A 1 91 ? -8.044 -15.313 7.328 1.00 79.88 91 VAL A O 1
ATOM 666 N N . THR A 1 92 ? -6.702 -17.101 7.307 1.00 82.50 92 THR A N 1
ATOM 667 C CA . THR A 1 92 ? -6.786 -17.301 8.760 1.00 82.50 92 THR A CA 1
ATOM 668 C C . THR A 1 92 ? -6.106 -16.181 9.537 1.00 82.50 92 THR A C 1
ATOM 670 O O . THR A 1 92 ? -6.640 -15.755 10.556 1.00 82.50 92 THR A O 1
ATOM 673 N N . GLY A 1 93 ? -4.975 -15.657 9.051 1.00 79.88 93 GLY A N 1
ATOM 674 C CA . GLY A 1 93 ? -4.323 -14.487 9.643 1.00 79.88 93 GLY A CA 1
ATOM 675 C C . GLY A 1 93 ? -5.236 -13.260 9.620 1.00 79.88 93 GLY A C 1
ATOM 676 O O . GLY A 1 93 ? -5.413 -12.605 10.645 1.00 79.88 93 GLY A O 1
ATOM 677 N N . LEU A 1 94 ? -5.907 -13.024 8.488 1.00 75.62 94 LEU A N 1
ATOM 678 C CA . LEU A 1 94 ? -6.912 -11.971 8.331 1.00 75.62 94 LEU A CA 1
ATOM 679 C C . LEU A 1 94 ? -8.064 -12.122 9.339 1.00 75.62 94 LEU A C 1
ATOM 681 O O . LEU A 1 94 ? -8.439 -11.162 10.007 1.00 75.62 94 LEU A O 1
ATOM 685 N N . ALA A 1 95 ? -8.598 -13.337 9.483 1.00 78.50 95 ALA A N 1
ATOM 686 C CA . ALA A 1 95 ? -9.693 -13.626 10.405 1.00 78.50 95 ALA A CA 1
ATOM 687 C C . ALA A 1 95 ? -9.291 -13.429 11.877 1.00 78.50 95 ALA A C 1
ATOM 689 O O . ALA A 1 95 ? -10.061 -12.868 12.651 1.00 78.50 95 ALA A O 1
ATOM 690 N N . ILE A 1 96 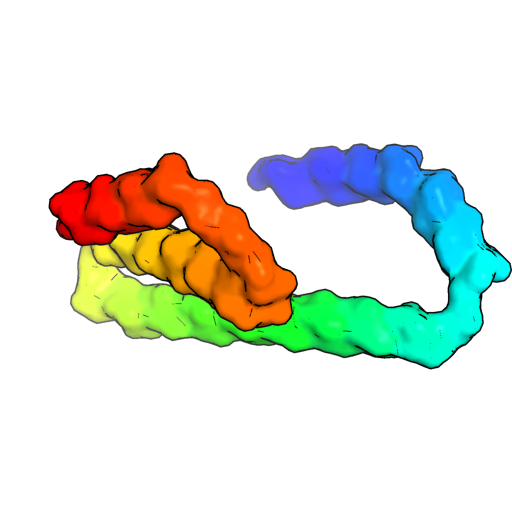? -8.081 -13.843 12.263 1.00 81.56 96 ILE A N 1
ATOM 691 C CA . ILE A 1 96 ? -7.560 -13.648 13.625 1.00 81.56 96 ILE A CA 1
ATOM 692 C C . ILE A 1 96 ? -7.355 -12.154 13.915 1.00 81.56 96 ILE A C 1
ATOM 694 O O . ILE A 1 96 ? -7.722 -11.693 14.993 1.00 81.56 96 ILE A O 1
ATOM 698 N N . CYS A 1 97 ? -6.839 -11.381 12.954 1.00 75.81 97 CYS A N 1
ATOM 699 C CA . CYS A 1 97 ? -6.713 -9.929 13.091 1.00 75.81 97 CYS A CA 1
ATOM 700 C C . CYS A 1 97 ? -8.075 -9.225 13.222 1.00 75.81 97 CYS A C 1
ATOM 702 O O . CYS A 1 97 ? -8.177 -8.284 14.000 1.00 75.81 97 CYS A O 1
ATOM 704 N N . LEU A 1 98 ? -9.116 -9.685 12.512 1.00 71.75 98 LEU A N 1
ATOM 705 C CA . LEU A 1 98 ? -10.484 -9.157 12.654 1.00 71.75 98 LEU A CA 1
ATOM 706 C C . LEU A 1 98 ? -11.116 -9.492 14.006 1.00 71.75 98 LEU A C 1
ATOM 708 O O . LEU A 1 98 ? -11.885 -8.693 14.518 1.00 71.75 98 LEU A O 1
ATOM 712 N N . LEU A 1 99 ? -10.832 -10.674 14.556 1.00 77.38 99 LEU A N 1
ATOM 713 C CA . LEU A 1 99 ? -11.384 -11.122 15.839 1.00 77.38 99 LEU A CA 1
ATOM 714 C C . LEU A 1 99 ? -10.670 -10.513 17.054 1.00 77.38 99 LEU A C 1
ATOM 716 O O . LEU A 1 99 ? -11.231 -10.515 18.146 1.00 77.38 99 LEU A O 1
ATOM 720 N N . GLY A 1 100 ? -9.417 -10.079 16.889 1.00 67.44 100 GLY A N 1
ATOM 721 C CA . GLY A 1 100 ? -8.605 -9.489 17.957 1.00 67.44 100 GLY A CA 1
ATOM 722 C C . GLY A 1 100 ? -8.771 -7.976 18.134 1.00 67.44 100 GLY A C 1
ATOM 723 O O . GLY A 1 100 ? -8.309 -7.447 19.145 1.00 67.44 100 GLY A O 1
ATOM 724 N N . ILE A 1 101 ? -9.392 -7.300 17.161 1.00 66.50 101 ILE A N 1
ATOM 725 C CA . ILE A 1 101 ? -9.850 -5.903 17.244 1.00 66.50 101 ILE A CA 1
ATOM 726 C C . ILE A 1 101 ? -11.226 -5.866 17.907 1.00 66.50 101 ILE A C 1
ATOM 728 O O . ILE A 1 101 ? -11.424 -4.976 18.765 1.00 66.50 101 ILE A O 1
#

Sequence (101 aa):
FGFLGLFPLAIASEAGPLRRYLEMRSGDELVEVGCLVLLGAGLGFTLLLTELKVVQLASGLTLSVAGIFKEMLTVIASAAILGDTLTPLNVTGLAICLLGI

Radius of gyration: 18.15 Å; chains: 1; bounding box: 36×34×46 Å

Secondary structure (DSSP, 8-state):
-HHHHHHHHHHHHHHHHHHHHHHHS-HHHHHHHHHHHHHHHHHHHHHHHHHHHHHTTS-HHHHHHHHHHHHHHHHHHHHHHH-----HHHHHHHHHHHHH-

Foldseek 3Di:
DPCVVVVVVCCVPCVVVVVVVVVPDDPVVVVVVVVVVVVVVVVVVVLVVVLVVVCVVDDPVSSVLSVLVVVLVVVVVCCVVVVDDQDVVNVVVSVVSVVVD

Organism: NCBI:txid156173

pLDDT: mean 74.66, std 6.72, range [50.34, 84.88]